Protein AF-A0A9D3Z264-F1 (afdb_monomer)

So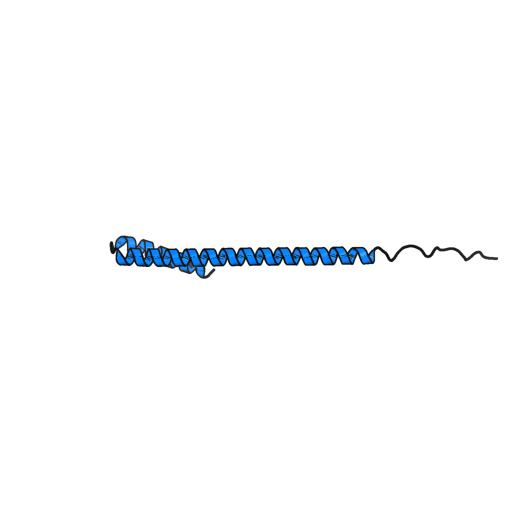lvent-accessible surface area (backbone atoms only — not comparable to full-atom values): 5306 Å² total; per-residue (Å²): 111,76,63,63,55,53,50,54,52,54,52,52,51,45,66,60,48,70,77,67,75,50,68,67,63,51,51,54,48,52,52,52,49,55,51,51,52,52,53,51,50,52,52,50,53,50,52,52,50,52,50,52,53,50,53,53,51,50,50,53,52,50,56,51,52,59,57,54,57,65,68,65,77,74,76,87,78,84,84,77,92,81,87,85,80,87,130

Sequence (87 aa):
MIISRQVEEVTRRYYGVDRTGDTISRYNIRLRLSILDGVRNMYYEFAAKKAAEIVELQQRVLDVISHSDVLLDGSDSQMSADDISVT

Mean predicted aligned error: 15.62 Å

Radius of gyration: 32.47 Å; Cα contacts (8 Å, |Δi|>4): 13; chains: 1; bounding box: 72×21×91 Å

pLDDT: mean 75.08, std 15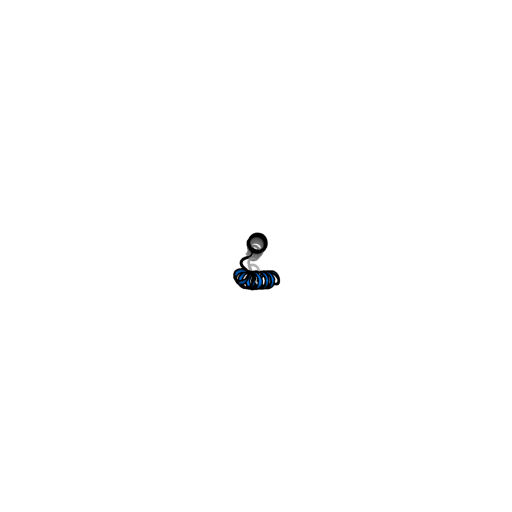.21, range [46.91, 95.44]

Nearest PDB structures (foldseek):
  3syv-assembly4_H  TM=5.808E-01  e=4.527E+00  Mus musculus

Secondary structure (DSSP, 8-state):
-HHHHHHHHHHHHHHHHTTS--HHHHHHHHHHHHHHHHHHHHHHHHHHHHHHHHHHHHHHHHHHHHHHHTTTTTS------------

Organism: Dreissena polymorpha (NCBI:txid45954)

Foldseek 3Di:
DVLVVVLVVLVVVQVVCVVVPDPVSNVVSVVVNVVSVVVVVVVVVVVVVVVVVVVVVVVVVVVVVVVVVVVVVPPDDDDDDDDDDDD

Structure (mmCIF, N/CA/C/O backbone):
data_AF-A0A9D3Z264-F1
#
_entry.id   AF-A0A9D3Z264-F1
#
loop_
_atom_site.group_PDB
_atom_site.id
_atom_site.type_symbol
_atom_site.label_atom_id
_atom_site.label_alt_id
_atom_site.label_comp_id
_atom_site.label_asym_id
_atom_site.label_entity_id
_atom_site.label_seq_id
_atom_site.pdbx_PDB_ins_code
_atom_site.Cartn_x
_atom_site.Cartn_y
_atom_site.Cartn_z
_atom_site.occupancy
_atom_site.B_iso_or_equiv
_atom_site.auth_seq_id
_atom_site.auth_comp_id
_atom_site.auth_asym_id
_atom_site.auth_atom_id
_atom_site.pdbx_PDB_model_num
ATOM 1 N N . MET A 1 1 ? 0.736 -12.762 3.428 1.00 55.41 1 MET A N 1
ATOM 2 C CA . MET A 1 1 ? 1.131 -11.405 3.874 1.00 55.41 1 MET A CA 1
ATOM 3 C C . MET A 1 1 ? 0.727 -11.208 5.330 1.00 55.41 1 MET A C 1
ATOM 5 O O . MET A 1 1 ? -0.415 -11.490 5.669 1.00 55.41 1 MET A O 1
ATOM 9 N N . ILE A 1 2 ? 1.641 -10.740 6.187 1.00 71.38 2 ILE A N 1
ATOM 10 C CA . ILE A 1 2 ? 1.398 -10.516 7.630 1.00 71.38 2 ILE A CA 1
ATOM 11 C C . ILE A 1 2 ? 0.245 -9.525 7.879 1.00 71.38 2 ILE A C 1
ATOM 13 O O . ILE A 1 2 ? -0.541 -9.715 8.802 1.00 71.38 2 ILE A O 1
ATOM 17 N N . ILE A 1 3 ? 0.085 -8.529 7.005 1.00 67.81 3 ILE A N 1
ATOM 18 C CA . ILE A 1 3 ? -0.945 -7.485 7.116 1.00 67.81 3 ILE A CA 1
ATOM 19 C C . ILE A 1 3 ? -2.348 -8.054 6.924 1.00 67.81 3 ILE 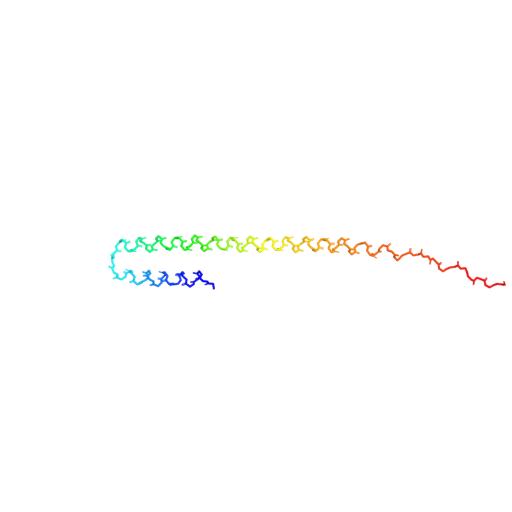A C 1
ATOM 21 O O . ILE A 1 3 ? -3.233 -7.763 7.718 1.00 67.81 3 ILE A O 1
ATOM 25 N N . SER A 1 4 ? -2.554 -8.916 5.926 1.00 68.88 4 SER A N 1
ATOM 26 C CA . SER A 1 4 ? -3.859 -9.548 5.685 1.00 68.88 4 SER A CA 1
ATOM 27 C C . SER A 1 4 ? -4.337 -10.334 6.909 1.00 68.88 4 SER A C 1
ATOM 29 O O . SER A 1 4 ? -5.505 -10.266 7.276 1.00 68.88 4 SER A O 1
ATOM 31 N N . ARG A 1 5 ? -3.409 -11.006 7.600 1.00 72.69 5 ARG A N 1
ATOM 32 C CA . ARG A 1 5 ? -3.696 -11.736 8.839 1.00 72.69 5 ARG A CA 1
ATOM 33 C C . ARG A 1 5 ? -4.054 -10.797 9.997 1.00 72.69 5 ARG A C 1
ATOM 35 O O . ARG A 1 5 ? -4.964 -11.101 10.760 1.00 72.69 5 ARG A O 1
ATOM 42 N N . GLN A 1 6 ? -3.370 -9.658 10.118 1.00 71.00 6 GLN A N 1
ATOM 43 C CA . GLN A 1 6 ? -3.685 -8.649 11.137 1.00 71.00 6 GLN A CA 1
ATOM 44 C C . GLN A 1 6 ? -5.028 -7.958 10.878 1.00 71.00 6 GLN A C 1
ATOM 46 O O . GLN A 1 6 ? -5.778 -7.708 11.820 1.00 71.00 6 GLN A O 1
ATOM 51 N N . VAL A 1 7 ? -5.366 -7.710 9.610 1.00 70.25 7 VAL A N 1
ATOM 52 C CA . VAL A 1 7 ? -6.687 -7.215 9.206 1.00 70.25 7 VAL A CA 1
ATOM 53 C C . VAL A 1 7 ? -7.769 -8.200 9.643 1.00 70.25 7 VAL A C 1
ATOM 55 O O . VAL A 1 7 ? -8.671 -7.808 10.375 1.00 70.25 7 VAL A O 1
ATOM 58 N N . GLU A 1 8 ? -7.652 -9.483 9.287 1.00 77.81 8 GLU A N 1
ATOM 59 C CA . GLU A 1 8 ? -8.629 -10.508 9.687 1.00 77.81 8 GLU A CA 1
ATOM 60 C C . GLU A 1 8 ? -8.794 -10.631 11.204 1.00 77.81 8 GLU A C 1
ATOM 62 O O . GLU A 1 8 ? -9.895 -10.875 11.701 1.00 77.81 8 GLU A O 1
ATOM 67 N N . GLU A 1 9 ? -7.703 -10.494 11.954 1.00 77.62 9 GLU A N 1
ATOM 68 C CA . GLU A 1 9 ? -7.727 -10.565 13.409 1.00 77.62 9 GLU A CA 1
ATOM 69 C C . GLU A 1 9 ? -8.468 -9.372 14.028 1.00 77.62 9 GLU A C 1
ATOM 71 O O . GLU A 1 9 ? -9.299 -9.556 14.924 1.00 77.62 9 GLU A O 1
ATOM 76 N N . VAL A 1 10 ? -8.226 -8.157 13.530 1.00 69.31 10 VAL A N 1
ATOM 77 C CA . VAL A 1 10 ? -8.929 -6.950 13.988 1.00 69.31 10 VAL A CA 1
ATOM 78 C C . VAL A 1 10 ? -10.398 -6.980 13.576 1.00 69.31 10 VAL A C 1
ATOM 80 O O . VAL A 1 10 ? -11.257 -6.647 14.392 1.00 69.31 10 VAL A O 1
ATOM 83 N N . THR A 1 11 ? -10.716 -7.467 12.376 1.00 72.06 11 THR A N 1
ATOM 84 C CA . THR A 1 11 ? -12.097 -7.656 11.918 1.00 72.06 11 THR A CA 1
ATOM 85 C C . THR A 1 11 ? -12.844 -8.684 12.775 1.00 72.06 11 THR A C 1
ATOM 87 O O . THR A 1 11 ? -13.979 -8.436 13.175 1.00 72.06 11 THR A O 1
ATOM 90 N N . ARG A 1 12 ? -12.207 -9.802 13.155 1.00 75.38 12 ARG A N 1
ATOM 91 C CA . ARG A 1 12 ? -12.805 -10.781 14.084 1.00 75.38 12 ARG A CA 1
ATOM 92 C C . ARG A 1 12 ? -13.116 -10.176 15.449 1.00 75.38 12 ARG A C 1
ATOM 94 O O . ARG A 1 12 ? -14.191 -10.413 15.993 1.00 75.38 12 ARG A O 1
ATOM 101 N N . ARG A 1 13 ? -12.192 -9.384 15.999 1.00 69.19 13 ARG A N 1
ATOM 102 C CA . ARG A 1 13 ? -12.407 -8.691 17.278 1.00 69.19 13 ARG A CA 1
ATOM 103 C C . ARG A 1 13 ? -13.489 -7.614 17.164 1.00 69.19 13 ARG A C 1
ATOM 105 O O . ARG A 1 13 ? -14.256 -7.454 18.104 1.00 69.19 13 ARG A O 1
ATOM 112 N N . TYR A 1 14 ? -13.594 -6.934 16.022 1.00 63.78 14 TYR A N 1
ATOM 113 C CA . TYR A 1 14 ? -14.671 -5.979 15.746 1.00 63.78 14 TYR A CA 1
ATOM 114 C C . TYR A 1 14 ? -16.053 -6.630 15.813 1.00 63.78 14 TYR A C 1
ATOM 116 O O . TYR A 1 14 ? -16.888 -6.193 16.602 1.00 63.78 14 TYR A O 1
ATOM 124 N N . TYR A 1 15 ? -16.260 -7.729 15.080 1.00 65.69 15 TYR A N 1
ATOM 125 C CA . TYR A 1 15 ? -17.521 -8.480 15.118 1.00 65.69 15 TYR A CA 1
ATOM 126 C C . TYR A 1 15 ? -17.819 -9.083 16.500 1.00 65.69 15 TYR A C 1
ATOM 128 O O . TYR A 1 15 ? -18.979 -9.235 16.873 1.00 65.69 15 TYR A O 1
ATOM 136 N N . GLY A 1 16 ? -16.786 -9.407 17.284 1.00 61.72 16 GLY A N 1
ATOM 137 C CA . GLY A 1 16 ? -16.947 -9.871 18.664 1.00 61.72 16 GLY A CA 1
ATOM 138 C C . GLY A 1 16 ? -17.434 -8.785 19.632 1.00 61.72 16 GLY A C 1
ATOM 139 O O . GLY A 1 16 ? -18.202 -9.089 20.541 1.00 61.72 16 GLY A O 1
ATOM 140 N N . VAL A 1 17 ? -17.019 -7.530 19.431 1.00 55.09 17 VAL A N 1
ATOM 141 C CA . VAL A 1 17 ? -17.342 -6.391 20.315 1.00 55.09 17 VAL A CA 1
ATOM 142 C C . VAL A 1 17 ? -18.697 -5.753 20.000 1.00 55.09 17 VAL A C 1
ATOM 144 O O . VAL A 1 17 ? -19.300 -5.134 20.874 1.00 55.09 17 VAL A O 1
ATOM 147 N N . ASP A 1 18 ? -19.237 -5.964 18.801 1.00 56.34 18 ASP A N 1
ATOM 148 C CA . ASP A 1 18 ? -20.583 -5.494 18.444 1.00 56.34 18 ASP A CA 1
ATOM 149 C C . ASP A 1 18 ? -21.685 -6.119 19.332 1.00 56.34 18 ASP A C 1
ATOM 151 O O . ASP A 1 18 ? -22.760 -5.554 19.514 1.00 56.34 18 ASP A O 1
ATOM 155 N N . ARG A 1 19 ? -21.384 -7.249 19.993 1.00 60.03 19 ARG A N 1
ATOM 156 C CA . ARG A 1 19 ? -22.261 -7.903 20.979 1.00 60.03 19 ARG A CA 1
ATOM 157 C C . ARG A 1 19 ? -22.253 -7.258 22.370 1.00 60.03 19 ARG A C 1
ATOM 159 O O . ARG A 1 19 ? -23.153 -7.539 23.155 1.00 60.03 19 ARG A O 1
ATOM 166 N N . THR A 1 20 ? -21.263 -6.424 22.693 1.00 62.81 20 THR A N 1
ATOM 167 C CA . THR A 1 20 ? -21.034 -5.905 24.056 1.00 62.81 20 THR A CA 1
ATOM 168 C C . THR A 1 20 ? -21.568 -4.486 24.279 1.00 62.81 20 THR A C 1
ATOM 170 O O . THR A 1 20 ? -21.537 -4.003 25.406 1.00 62.81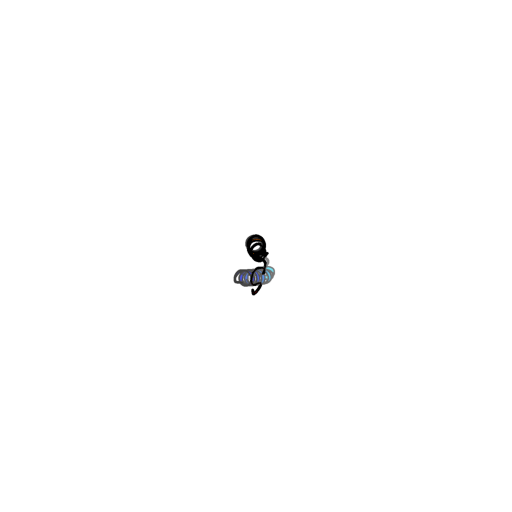 20 THR A O 1
ATOM 173 N N . GLY A 1 21 ? -22.072 -3.807 23.239 1.00 60.38 21 GLY A N 1
ATOM 174 C CA . GLY A 1 21 ? -22.814 -2.537 23.351 1.00 60.38 21 GLY A CA 1
ATOM 175 C C . GLY A 1 21 ? -22.009 -1.302 23.786 1.00 60.38 21 GLY A C 1
ATOM 176 O O . GLY A 1 21 ? -22.559 -0.202 23.827 1.00 60.38 21 GLY A O 1
ATOM 177 N N . ASP A 1 22 ? -20.714 -1.440 24.068 1.00 71.44 22 ASP A N 1
ATOM 178 C CA . ASP A 1 22 ? -19.898 -0.366 24.629 1.00 71.44 22 ASP A CA 1
ATOM 179 C C . ASP A 1 22 ? -19.343 0.588 23.550 1.00 71.44 22 ASP A C 1
ATOM 181 O O . ASP A 1 22 ? -18.650 0.208 22.599 1.00 71.44 22 ASP A O 1
ATOM 185 N N . THR A 1 23 ? -19.682 1.869 23.674 1.00 74.50 23 THR A N 1
ATOM 186 C CA . THR A 1 23 ? -19.425 2.910 22.665 1.00 74.50 23 THR A CA 1
ATOM 187 C C . THR A 1 23 ? -17.942 3.278 22.565 1.00 74.50 23 THR A C 1
ATOM 189 O O . THR A 1 23 ? -17.455 3.555 21.467 1.00 74.50 23 THR A O 1
ATOM 192 N N . ILE A 1 24 ? -17.197 3.202 23.673 1.00 78.38 24 ILE A N 1
ATOM 193 C CA . ILE A 1 24 ? -15.748 3.465 23.706 1.00 78.38 24 ILE A CA 1
ATOM 194 C C . ILE A 1 24 ? -15.000 2.366 22.946 1.00 78.38 24 ILE A C 1
ATOM 196 O O . ILE A 1 24 ? -14.160 2.644 22.084 1.00 78.38 24 ILE A O 1
ATOM 200 N N . SER A 1 25 ? -15.360 1.111 23.213 1.00 71.88 25 SER A N 1
ATOM 201 C CA . SER A 1 25 ? -14.786 -0.057 22.548 1.00 71.88 25 SER A CA 1
ATOM 202 C C . SER A 1 25 ? -15.032 -0.036 21.031 1.00 71.88 25 SER A C 1
ATOM 204 O O . SER A 1 25 ? -14.111 -0.290 20.252 1.00 71.88 25 SER A O 1
ATOM 206 N N . ARG A 1 26 ? -16.229 0.375 20.581 1.00 77.38 26 ARG A N 1
ATOM 207 C CA . ARG A 1 26 ? -16.534 0.565 19.148 1.00 77.38 26 ARG A CA 1
ATOM 208 C C . ARG A 1 26 ? -15.650 1.623 18.490 1.00 77.38 26 ARG A C 1
ATOM 210 O O . ARG A 1 26 ? -15.128 1.390 17.398 1.00 77.38 26 ARG A O 1
ATOM 217 N N . TYR A 1 27 ? -15.451 2.762 19.151 1.00 85.38 27 TYR A N 1
ATOM 218 C CA . TYR A 1 27 ? -14.614 3.838 18.618 1.00 85.38 27 TYR A CA 1
ATOM 219 C C . TYR A 1 27 ? -13.143 3.418 18.519 1.00 85.38 27 TYR A C 1
ATOM 221 O O . TYR A 1 27 ? -12.485 3.683 17.513 1.00 85.38 27 TYR A O 1
ATOM 229 N N . ASN A 1 28 ? -12.642 2.684 19.519 1.00 84.12 28 ASN A N 1
ATOM 230 C CA . ASN A 1 28 ? -11.279 2.156 19.507 1.00 84.12 28 ASN A CA 1
ATOM 231 C C . ASN A 1 28 ? -11.040 1.221 18.315 1.00 84.12 28 ASN A C 1
ATOM 233 O O . ASN A 1 28 ? -10.026 1.333 17.627 1.00 84.12 28 ASN A O 1
ATOM 237 N N . ILE A 1 29 ? -11.989 0.328 18.031 1.00 81.38 29 ILE A N 1
ATOM 238 C CA . ILE A 1 29 ? -11.837 -0.608 16.916 1.00 81.38 29 ILE A CA 1
ATOM 239 C C . ILE A 1 29 ? -11.988 0.100 15.572 1.00 81.38 29 ILE A C 1
ATOM 241 O O . ILE A 1 29 ? -11.224 -0.195 14.656 1.00 81.38 29 ILE A O 1
ATOM 245 N N . ARG A 1 30 ? -12.894 1.078 15.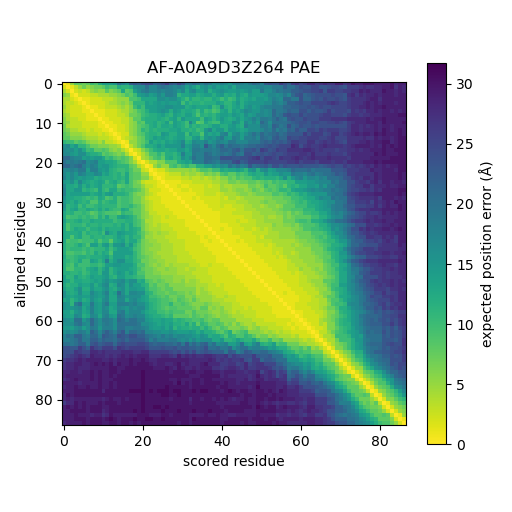457 1.00 85.69 30 ARG A N 1
ATOM 246 C CA . ARG A 1 30 ? -13.007 1.903 14.248 1.00 85.69 30 ARG A CA 1
ATOM 247 C C . ARG A 1 30 ? -11.697 2.633 13.949 1.00 85.69 30 ARG A C 1
ATOM 249 O O . ARG A 1 30 ? -11.243 2.608 12.811 1.00 85.69 30 ARG A O 1
ATOM 256 N N . LEU A 1 31 ? -11.057 3.204 14.971 1.00 88.38 31 LEU A N 1
ATOM 257 C CA . LEU A 1 31 ? -9.755 3.855 14.824 1.00 88.38 31 LEU A CA 1
ATOM 258 C C . LEU A 1 31 ? -8.674 2.862 14.368 1.00 88.38 31 LEU A C 1
ATOM 260 O O . LEU A 1 31 ? -7.924 3.150 13.439 1.00 88.38 31 LEU A O 1
ATOM 264 N N . ARG A 1 32 ? -8.624 1.665 14.970 1.00 86.62 32 ARG A N 1
ATOM 265 C CA . ARG A 1 32 ? -7.687 0.602 14.560 1.00 86.62 32 ARG A CA 1
ATOM 266 C C . ARG A 1 32 ? -7.913 0.147 13.119 1.00 86.62 32 ARG A C 1
ATOM 268 O O . ARG A 1 32 ? -6.941 -0.100 12.412 1.00 86.62 32 ARG A O 1
ATOM 275 N N . LEU A 1 33 ? -9.169 0.059 12.685 1.00 85.19 33 LEU A N 1
ATOM 276 C CA . LEU A 1 33 ? -9.522 -0.305 11.317 1.00 85.19 33 LEU A CA 1
ATOM 277 C C . LEU A 1 33 ? -9.052 0.764 10.321 1.00 85.19 33 LEU A C 1
ATOM 279 O O . LEU A 1 33 ? -8.393 0.423 9.346 1.00 85.19 33 LEU A O 1
ATOM 283 N N . SER A 1 34 ? -9.286 2.049 10.610 1.00 89.69 34 SER A N 1
ATOM 284 C CA . SER A 1 34 ? -8.803 3.150 9.764 1.00 89.69 34 SER A CA 1
ATOM 285 C C . SER A 1 34 ? -7.277 3.180 9.643 1.00 89.69 34 SER A C 1
ATOM 287 O O . SER A 1 34 ? -6.756 3.413 8.556 1.00 89.69 34 SER A O 1
ATOM 289 N N . ILE A 1 35 ? -6.551 2.899 10.731 1.00 89.31 35 ILE A N 1
ATOM 290 C CA . ILE A 1 35 ? -5.084 2.792 10.697 1.00 89.31 35 ILE A CA 1
ATOM 291 C C . ILE A 1 35 ? -4.651 1.621 9.807 1.00 89.31 35 ILE A C 1
ATOM 293 O O . ILE A 1 35 ? -3.776 1.786 8.960 1.00 89.31 35 ILE A O 1
ATOM 297 N N . LEU A 1 36 ? -5.263 0.445 9.973 1.00 86.81 36 LEU A N 1
ATOM 298 C CA . LEU A 1 36 ? -4.947 -0.738 9.168 1.00 86.81 36 LEU A CA 1
ATOM 299 C C . LEU A 1 36 ? -5.212 -0.523 7.679 1.00 86.81 36 LEU A C 1
ATOM 301 O O . LEU A 1 36 ? -4.404 -0.950 6.855 1.00 86.81 36 LEU A O 1
ATOM 305 N N . ASP A 1 37 ? -6.308 0.145 7.329 1.00 86.25 37 ASP A N 1
ATOM 306 C CA . ASP A 1 37 ? -6.618 0.465 5.937 1.00 86.25 37 ASP A CA 1
ATOM 307 C C . ASP A 1 37 ? -5.632 1.482 5.351 1.00 86.25 37 ASP A C 1
ATOM 309 O O . ASP A 1 37 ? -5.173 1.294 4.225 1.00 86.25 37 ASP A O 1
ATOM 313 N N . GLY A 1 38 ? -5.207 2.484 6.129 1.00 91.12 38 GLY A N 1
ATOM 314 C CA . GLY A 1 38 ? -4.154 3.417 5.717 1.00 91.12 38 GLY A CA 1
ATOM 315 C C . GLY A 1 38 ? -2.811 2.722 5.473 1.00 91.12 38 GLY A C 1
ATOM 316 O O . GLY A 1 38 ? -2.191 2.909 4.425 1.00 91.12 38 GLY A O 1
ATOM 317 N N . VAL A 1 39 ? -2.389 1.853 6.397 1.00 89.44 39 VAL A N 1
ATOM 318 C CA . VAL A 1 39 ? -1.163 1.052 6.244 1.00 89.44 39 VAL A CA 1
ATOM 319 C C . VAL A 1 39 ? -1.266 0.154 5.013 1.00 89.44 39 VAL A C 1
ATOM 321 O O . VAL A 1 39 ? -0.338 0.102 4.210 1.00 89.44 39 VAL A O 1
ATOM 324 N N . ARG A 1 40 ? -2.402 -0.523 4.818 1.00 87.25 40 ARG A N 1
ATOM 325 C CA . ARG A 1 40 ? -2.622 -1.381 3.649 1.00 87.25 40 ARG A CA 1
ATOM 326 C C . ARG A 1 40 ? -2.505 -0.595 2.345 1.00 87.25 40 ARG A C 1
ATOM 328 O O . ARG A 1 40 ? -1.828 -1.063 1.433 1.00 87.25 40 ARG A O 1
ATOM 335 N N . ASN A 1 41 ? -3.118 0.585 2.269 1.00 90.62 41 ASN A N 1
ATOM 336 C CA . ASN A 1 41 ? -3.052 1.422 1.076 1.00 90.62 41 ASN A CA 1
ATOM 337 C C . ASN A 1 41 ? -1.612 1.857 0.769 1.00 90.62 41 ASN A C 1
ATOM 339 O O . ASN A 1 41 ? -1.161 1.729 -0.365 1.00 90.62 41 ASN A O 1
ATOM 343 N N . MET A 1 42 ? -0.852 2.249 1.795 1.00 91.31 42 MET A N 1
ATOM 344 C CA . MET A 1 42 ? 0.563 2.600 1.652 1.00 91.31 42 MET A CA 1
ATOM 345 C C . MET A 1 42 ? 1.400 1.433 1.103 1.00 91.31 42 MET A C 1
ATOM 347 O O . MET A 1 42 ? 2.252 1.630 0.238 1.00 91.31 42 MET A O 1
ATOM 351 N N . TYR A 1 43 ? 1.154 0.203 1.567 1.00 90.94 43 TYR A N 1
ATOM 352 C CA . TYR A 1 43 ? 1.843 -0.976 1.034 1.00 90.94 43 TYR A CA 1
ATOM 353 C C . TYR A 1 43 ? 1.471 -1.270 -0.421 1.00 90.94 43 TYR A C 1
ATOM 355 O O . TYR A 1 43 ? 2.345 -1.675 -1.191 1.00 90.94 43 TYR A O 1
ATOM 363 N N . TYR A 1 44 ? 0.211 -1.063 -0.812 1.00 92.56 44 TYR A N 1
ATOM 364 C CA . TYR A 1 44 ? -0.198 -1.210 -2.208 1.00 92.56 44 TYR A CA 1
ATOM 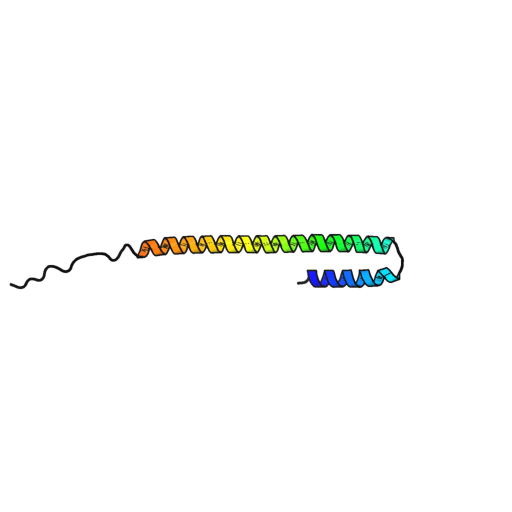365 C C . TYR A 1 44 ? 0.454 -0.163 -3.108 1.00 92.56 44 TYR A C 1
ATOM 367 O O . TYR A 1 44 ? 1.000 -0.529 -4.147 1.00 92.56 44 TYR A O 1
ATOM 375 N N . GLU A 1 45 ? 0.479 1.103 -2.694 1.00 94.00 45 GLU A N 1
ATOM 376 C CA . GLU A 1 45 ? 1.177 2.162 -3.429 1.00 94.00 45 GLU A CA 1
ATOM 377 C C . GLU A 1 45 ? 2.678 1.882 -3.540 1.00 94.00 45 GLU A C 1
ATOM 379 O O . GLU A 1 45 ? 3.259 2.027 -4.615 1.00 94.00 45 GLU A O 1
ATOM 384 N N . PHE A 1 46 ? 3.310 1.413 -2.462 1.00 93.25 46 PHE A N 1
ATOM 385 C CA . PHE A 1 46 ? 4.721 1.034 -2.483 1.00 93.25 46 P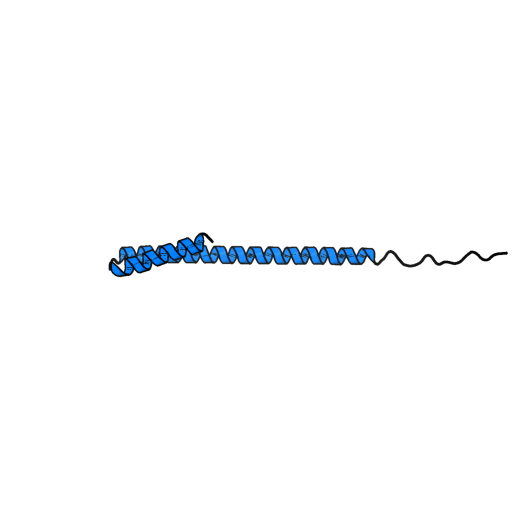HE A CA 1
ATOM 386 C C . PHE A 1 46 ? 4.995 -0.108 -3.469 1.00 93.25 46 PHE A C 1
ATOM 388 O O . PHE A 1 46 ? 5.931 -0.024 -4.265 1.00 93.25 46 PHE A O 1
ATOM 395 N N . ALA A 1 47 ? 4.178 -1.164 -3.446 1.00 91.88 47 ALA A N 1
ATOM 396 C CA . ALA A 1 47 ? 4.310 -2.285 -4.371 1.00 91.88 47 ALA A CA 1
ATOM 397 C C . ALA A 1 47 ? 4.089 -1.849 -5.828 1.00 91.88 47 ALA A C 1
ATOM 399 O O . ALA A 1 47 ? 4.865 -2.232 -6.703 1.00 91.88 47 ALA A O 1
ATOM 400 N N . ALA A 1 48 ? 3.085 -1.004 -6.080 1.00 93.94 48 ALA A N 1
ATOM 401 C CA . ALA A 1 48 ? 2.807 -0.452 -7.402 1.00 93.94 48 ALA A CA 1
ATOM 402 C C . ALA A 1 48 ? 3.974 0.404 -7.916 1.00 93.94 48 ALA A C 1
ATOM 404 O O . ALA A 1 48 ? 4.421 0.225 -9.048 1.00 93.94 48 ALA A O 1
ATOM 405 N N . LYS A 1 49 ? 4.532 1.274 -7.065 1.00 95.44 49 LYS A N 1
ATOM 406 C CA . LYS A 1 49 ? 5.701 2.090 -7.405 1.00 95.44 49 LYS A CA 1
ATOM 407 C C . LYS A 1 49 ? 6.918 1.226 -7.732 1.00 95.44 49 LYS A C 1
ATOM 409 O O . LYS A 1 49 ? 7.592 1.471 -8.725 1.00 95.44 49 LYS A O 1
ATOM 414 N N . LYS A 1 50 ? 7.177 0.184 -6.938 1.00 94.00 50 LYS A N 1
ATOM 415 C CA . LYS A 1 50 ? 8.286 -0.747 -7.190 1.00 94.00 50 LYS A CA 1
ATOM 416 C C . LYS A 1 50 ? 8.110 -1.527 -8.490 1.00 94.00 50 LYS A C 1
ATOM 418 O O . LYS A 1 50 ? 9.082 -1.706 -9.213 1.00 94.00 50 LYS A O 1
ATOM 423 N N . ALA A 1 51 ? 6.891 -1.953 -8.811 1.00 93.38 51 ALA A N 1
ATOM 424 C CA . ALA A 1 51 ? 6.605 -2.594 -10.090 1.00 93.38 51 ALA A CA 1
ATOM 425 C C . ALA A 1 51 ? 6.859 -1.639 -11.268 1.00 93.38 51 ALA A C 1
ATOM 427 O O . ALA A 1 51 ? 7.498 -2.036 -12.238 1.00 93.38 51 ALA A O 1
ATOM 428 N N . ALA A 1 52 ? 6.434 -0.376 -11.157 1.00 94.50 52 ALA A N 1
ATOM 429 C CA . ALA A 1 52 ? 6.700 0.639 -12.175 1.00 94.50 52 ALA A CA 1
ATOM 430 C C . ALA A 1 52 ? 8.208 0.891 -12.367 1.00 94.50 52 ALA A C 1
ATOM 432 O O . ALA A 1 52 ? 8.678 0.908 -13.500 1.00 94.50 52 ALA A O 1
ATOM 433 N N . GLU A 1 53 ? 8.979 0.998 -11.277 1.00 95.38 53 GLU A N 1
ATOM 434 C CA . GLU A 1 53 ? 10.446 1.131 -11.329 1.00 95.38 53 GLU A CA 1
ATOM 435 C C . GLU A 1 53 ? 11.107 -0.065 -12.042 1.00 95.38 53 GLU A C 1
ATOM 437 O O . GLU A 1 53 ? 12.028 0.116 -12.839 1.00 95.38 53 GLU A O 1
ATOM 442 N N . ILE A 1 54 ? 10.634 -1.292 -11.789 1.00 94.00 54 ILE A N 1
ATOM 443 C CA . ILE A 1 54 ? 11.141 -2.500 -12.458 1.00 94.00 54 ILE A CA 1
ATOM 444 C C . ILE A 1 54 ? 10.845 -2.457 -13.958 1.00 94.00 54 ILE A C 1
ATOM 446 O O . ILE A 1 54 ? 11.739 -2.735 -14.752 1.00 94.00 54 ILE A O 1
ATOM 450 N N . VAL A 1 55 ? 9.623 -2.090 -14.350 1.00 94.00 55 VAL A N 1
ATOM 451 C CA . VAL A 1 55 ? 9.238 -1.975 -15.765 1.00 94.00 55 VAL A CA 1
ATOM 452 C C . VAL A 1 55 ? 10.080 -0.913 -16.476 1.00 94.00 55 VAL A C 1
ATOM 454 O O . VAL A 1 55 ? 10.580 -1.152 -17.572 1.00 94.00 55 VAL A O 1
ATOM 457 N N . GLU A 1 56 ? 10.318 0.233 -15.838 1.00 94.50 56 GLU A N 1
ATOM 458 C CA . GLU A 1 56 ? 11.180 1.288 -16.381 1.00 94.50 56 GLU A CA 1
ATOM 459 C C . GLU A 1 56 ? 12.631 0.810 -16.566 1.00 94.50 56 GLU A C 1
ATOM 461 O O . GLU A 1 56 ? 13.288 1.122 -17.560 1.00 94.50 56 GLU A O 1
ATOM 466 N N . LEU A 1 57 ? 13.160 0.041 -15.611 1.00 92.75 57 LEU A N 1
ATOM 467 C CA . LEU A 1 57 ? 14.491 -0.558 -15.728 1.00 92.75 57 LEU A CA 1
ATOM 468 C C . LEU A 1 57 ? 14.551 -1.601 -16.848 1.00 92.75 57 LEU A C 1
ATOM 470 O O . LEU A 1 57 ? 15.516 -1.605 -17.607 1.00 92.75 57 LEU A O 1
ATOM 474 N N . GLN A 1 58 ? 13.527 -2.445 -16.984 1.00 91.88 58 GLN A N 1
ATOM 475 C CA . GLN A 1 58 ? 13.433 -3.422 -18.070 1.00 91.88 58 GLN A CA 1
ATOM 476 C C . GLN A 1 58 ? 13.425 -2.741 -19.439 1.00 91.88 58 GLN A C 1
ATOM 478 O O . GLN A 1 58 ? 14.154 -3.178 -20.327 1.00 91.88 58 GLN A O 1
ATOM 483 N N . GLN A 1 59 ? 12.675 -1.645 -19.589 1.00 90.94 59 GLN A N 1
ATOM 484 C CA . GLN A 1 59 ? 12.656 -0.878 -20.831 1.00 90.94 59 GLN A CA 1
ATOM 485 C C . GLN A 1 59 ? 14.035 -0.296 -21.151 1.00 90.94 59 GLN A C 1
ATOM 487 O O . GLN A 1 59 ? 14.527 -0.467 -22.259 1.00 90.94 59 GLN A O 1
ATOM 492 N N . ARG A 1 60 ? 14.714 0.307 -20.167 1.00 90.12 60 ARG A N 1
ATOM 493 C CA . ARG A 1 60 ? 16.074 0.833 -20.366 1.00 90.12 60 ARG A CA 1
ATOM 494 C C . ARG A 1 60 ? 17.073 -0.246 -20.771 1.00 90.12 60 ARG A C 1
ATOM 496 O O . ARG A 1 60 ? 17.920 -0.000 -21.622 1.00 90.12 60 ARG A O 1
ATOM 503 N N . VAL A 1 61 ? 16.992 -1.430 -20.165 1.00 89.19 61 VAL A N 1
ATOM 504 C CA . VAL A 1 61 ? 17.854 -2.562 -20.535 1.00 89.19 61 VAL A CA 1
ATOM 505 C C . VAL A 1 61 ? 17.571 -3.002 -21.971 1.00 89.19 61 VAL A C 1
ATOM 507 O O . VAL A 1 61 ? 18.515 -3.212 -22.728 1.00 89.19 61 VAL A O 1
ATOM 510 N N . LEU A 1 62 ? 16.297 -3.093 -22.363 1.00 89.19 62 LEU A N 1
ATOM 511 C CA . LEU A 1 62 ? 15.908 -3.429 -23.732 1.00 89.19 62 LEU A CA 1
ATOM 512 C C . LEU A 1 62 ? 16.425 -2.396 -24.743 1.00 89.19 62 LEU A C 1
ATOM 514 O O . LEU A 1 62 ? 16.984 -2.781 -25.767 1.00 89.19 62 LEU A O 1
ATOM 518 N N . ASP A 1 63 ? 16.297 -1.105 -24.439 1.00 87.44 63 ASP A N 1
ATOM 519 C CA . ASP A 1 63 ? 16.767 -0.024 -25.310 1.00 87.44 63 ASP A CA 1
ATOM 520 C C . ASP A 1 63 ? 18.291 -0.083 -25.513 1.00 87.44 63 ASP A C 1
ATOM 522 O O . ASP A 1 63 ? 18.776 0.125 -26.627 1.00 87.44 63 ASP A O 1
ATOM 526 N N . VAL A 1 64 ? 19.049 -0.408 -24.456 1.00 85.12 64 VAL A N 1
ATOM 527 C CA . VAL A 1 64 ? 20.510 -0.590 -24.524 1.00 85.12 64 VAL A CA 1
ATOM 528 C C . VAL A 1 64 ? 20.879 -1.808 -25.369 1.00 85.12 64 VAL A C 1
ATOM 530 O O . VAL A 1 64 ? 21.759 -1.695 -26.219 1.00 85.12 64 VAL A O 1
ATOM 533 N N . ILE A 1 65 ? 20.196 -2.943 -25.182 1.00 82.94 65 ILE A N 1
ATOM 534 C CA . ILE A 1 65 ? 20.431 -4.161 -25.977 1.00 82.94 65 ILE A CA 1
ATOM 535 C C . ILE A 1 65 ? 20.135 -3.896 -27.458 1.00 82.94 65 ILE A C 1
ATOM 537 O O . ILE A 1 65 ? 20.957 -4.206 -28.321 1.00 82.94 65 ILE A O 1
ATOM 541 N N . SER A 1 66 ? 19.009 -3.241 -27.752 1.00 77.50 66 SER A N 1
ATOM 542 C CA . SER A 1 66 ? 18.652 -2.853 -29.117 1.00 77.50 66 SER A CA 1
ATOM 543 C C . SER A 1 66 ? 19.679 -1.904 -29.738 1.00 77.50 66 SER A C 1
ATOM 545 O O . SER A 1 66 ? 19.924 -2.003 -30.933 1.00 77.50 66 SER A O 1
ATOM 547 N N . HIS A 1 67 ? 20.286 -0.994 -28.968 1.00 70.12 67 HIS A N 1
ATOM 548 C CA . HIS A 1 67 ? 21.354 -0.125 -29.476 1.00 70.12 67 HIS A CA 1
ATOM 549 C C . HIS A 1 67 ? 22.673 -0.874 -29.706 1.00 70.12 67 HIS A C 1
ATOM 551 O O . HIS A 1 67 ? 23.425 -0.499 -30.604 1.00 70.12 67 HIS A O 1
ATOM 557 N N . SER A 1 68 ? 22.970 -1.918 -28.925 1.00 62.56 68 SER A N 1
ATOM 558 C CA . SER A 1 68 ? 24.180 -2.725 -29.123 1.00 62.56 68 SER A CA 1
ATOM 559 C C . SER A 1 68 ? 24.097 -3.671 -30.324 1.00 62.56 68 SER A C 1
ATOM 561 O O . SER A 1 68 ? 25.104 -3.833 -31.008 1.00 62.56 68 SER A O 1
ATOM 563 N N . ASP A 1 69 ? 22.923 -4.230 -30.640 1.00 58.50 69 ASP A N 1
ATOM 564 C CA . ASP A 1 69 ? 22.757 -5.108 -31.813 1.00 58.50 69 ASP A CA 1
ATOM 565 C C . ASP A 1 69 ? 22.939 -4.350 -33.141 1.00 58.50 69 ASP A C 1
ATOM 567 O O . ASP A 1 69 ? 23.469 -4.898 -34.106 1.00 58.50 69 ASP A O 1
ATOM 571 N N . VAL A 1 70 ? 22.611 -3.053 -33.182 1.00 58.16 70 VAL A N 1
ATOM 572 C CA . VAL A 1 70 ? 22.804 -2.203 -34.376 1.00 58.16 70 VAL A CA 1
ATOM 573 C C . VAL A 1 70 ? 24.292 -1.941 -34.675 1.00 58.16 70 VAL A C 1
ATOM 575 O O . VAL A 1 70 ? 24.641 -1.589 -35.799 1.00 58.16 70 VAL A O 1
ATOM 578 N N . LEU A 1 71 ? 25.200 -2.148 -33.713 1.00 56.50 71 LEU A N 1
ATOM 579 C CA . LEU A 1 71 ? 26.645 -1.966 -33.917 1.00 56.50 71 LEU A CA 1
ATOM 580 C C . LEU A 1 71 ? 27.363 -3.224 -34.440 1.00 56.50 71 LEU A C 1
ATOM 582 O O . LEU A 1 71 ? 28.525 -3.123 -34.833 1.00 56.50 71 LEU A O 1
ATOM 586 N N . LEU A 1 72 ? 26.700 -4.387 -34.475 1.00 55.88 72 LEU A N 1
ATOM 587 C CA . LEU A 1 72 ? 27.287 -5.644 -34.966 1.00 55.88 72 LEU A CA 1
ATOM 588 C C . LEU A 1 72 ? 26.928 -5.964 -36.429 1.00 55.88 72 LEU A C 1
ATOM 590 O O . LEU A 1 72 ? 27.666 -6.705 -37.069 1.00 55.88 72 LEU A O 1
ATOM 594 N N . ASP A 1 73 ? 25.883 -5.353 -36.995 1.00 51.12 73 ASP A N 1
ATOM 595 C CA . ASP A 1 73 ? 25.465 -5.552 -38.401 1.00 51.12 73 ASP A CA 1
ATOM 596 C C . ASP A 1 73 ? 26.241 -4.668 -39.411 1.00 51.12 73 ASP A C 1
ATOM 598 O O . ASP A 1 73 ? 25.996 -4.679 -40.613 1.00 51.12 73 ASP A O 1
ATOM 602 N N . GLY A 1 74 ? 27.204 -3.869 -38.932 1.00 50.84 74 GLY A N 1
ATOM 603 C CA . GLY A 1 74 ? 27.985 -2.938 -39.759 1.00 50.84 74 GLY A CA 1
ATOM 604 C C . GLY A 1 74 ? 29.366 -3.429 -40.214 1.00 50.84 74 GLY A C 1
ATOM 605 O O . GLY A 1 74 ? 30.066 -2.664 -40.873 1.00 50.84 74 GLY A O 1
ATOM 606 N N . SER A 1 75 ? 29.799 -4.643 -39.842 1.00 53.00 75 SER A N 1
ATOM 607 C CA . SER A 1 75 ? 31.189 -5.097 -40.074 1.00 53.00 75 SER A CA 1
ATOM 608 C C . SER A 1 75 ? 31.379 -6.164 -41.158 1.00 53.00 75 SER A C 1
ATOM 610 O O . SER A 1 75 ? 32.523 -6.423 -41.521 1.00 53.00 75 SER A O 1
ATOM 612 N N . ASP A 1 76 ? 30.313 -6.708 -41.750 1.00 56.59 76 ASP A N 1
ATOM 613 C CA . ASP A 1 76 ? 30.427 -7.713 -42.817 1.00 56.59 76 ASP A CA 1
ATOM 614 C C . ASP A 1 76 ? 29.930 -7.156 -44.157 1.00 56.59 76 ASP A C 1
ATOM 616 O O . ASP A 1 76 ? 28.864 -7.497 -44.666 1.00 56.59 76 ASP A O 1
ATOM 620 N N . SER A 1 77 ? 30.706 -6.256 -44.763 1.00 54.97 77 SER A N 1
ATOM 621 C CA . SER A 1 77 ? 30.519 -5.891 -46.170 1.00 54.97 77 SER A CA 1
ATOM 622 C C . SER A 1 77 ? 31.835 -5.506 -46.846 1.00 54.97 77 SER A C 1
ATOM 624 O O . SER A 1 77 ? 32.328 -4.394 -46.705 1.00 54.97 77 SER A O 1
ATOM 626 N N . GLN A 1 78 ? 32.303 -6.452 -47.670 1.00 53.50 78 GLN A N 1
ATOM 627 C CA . GLN A 1 78 ? 33.174 -6.303 -48.845 1.00 53.50 78 GLN A CA 1
ATOM 628 C C . GLN A 1 78 ? 34.681 -6.065 -48.616 1.00 53.50 78 GLN A C 1
ATOM 630 O O . GLN A 1 78 ? 35.165 -4.939 -48.590 1.00 53.50 78 GLN A O 1
ATOM 635 N N . MET A 1 79 ? 35.460 -7.152 -48.683 1.00 52.84 79 MET A N 1
ATOM 636 C CA . MET A 1 79 ? 36.640 -7.171 -49.558 1.00 52.84 79 MET A CA 1
ATOM 637 C C . MET A 1 79 ? 36.423 -8.254 -50.618 1.00 52.84 79 MET A C 1
ATOM 639 O O . MET A 1 79 ? 36.396 -9.444 -50.308 1.00 52.84 79 MET A O 1
ATOM 643 N N . SER A 1 80 ? 36.173 -7.801 -51.850 1.00 50.28 80 SER A N 1
ATOM 644 C CA . SER A 1 80 ? 35.981 -8.620 -53.046 1.00 50.28 80 SER A CA 1
ATOM 645 C C . SER A 1 80 ? 37.086 -9.652 -53.226 1.00 50.28 80 SER A C 1
ATOM 647 O O . SER A 1 80 ? 38.272 -9.340 -53.130 1.00 50.28 80 SER A O 1
ATOM 649 N N . ALA A 1 81 ? 36.666 -10.859 -53.595 1.00 56.44 81 ALA A N 1
ATOM 650 C CA . ALA A 1 81 ? 37.473 -11.752 -54.400 1.00 56.44 81 ALA A CA 1
ATOM 651 C C . ALA A 1 81 ? 37.676 -11.103 -55.776 1.00 56.44 81 ALA A C 1
ATOM 653 O O . ALA A 1 81 ? 36.697 -10.891 -56.479 1.00 56.44 81 ALA A O 1
ATOM 654 N N . ASP A 1 82 ? 38.915 -10.745 -56.100 1.00 56.09 82 ASP A N 1
ATOM 655 C CA . ASP A 1 82 ? 39.453 -10.651 -57.461 1.00 56.09 82 ASP A CA 1
ATOM 656 C C . ASP A 1 82 ? 40.948 -10.334 -57.340 1.00 56.09 82 ASP A C 1
ATOM 658 O O . ASP A 1 82 ? 41.313 -9.191 -57.087 1.00 56.09 82 ASP A O 1
ATOM 662 N N . ASP A 1 83 ? 41.796 -11.366 -57.407 1.00 57.94 83 ASP A N 1
ATOM 663 C CA . ASP A 1 83 ? 42.963 -11.409 -58.307 1.00 57.94 83 ASP A CA 1
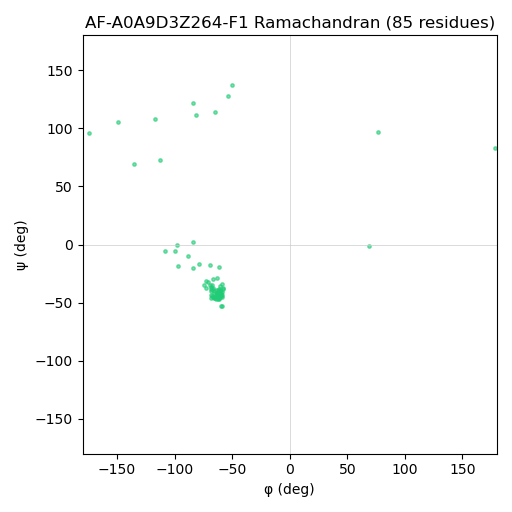ATOM 664 C C . ASP A 1 83 ? 43.750 -12.718 -58.093 1.00 57.94 83 ASP A C 1
ATOM 666 O O . ASP A 1 83 ? 44.717 -12.791 -57.336 1.00 57.94 83 ASP A O 1
ATOM 670 N N . ILE A 1 84 ? 43.304 -13.798 -58.741 1.00 58.94 84 ILE A N 1
ATOM 671 C CA . ILE A 1 84 ? 44.202 -14.896 -59.119 1.00 58.94 84 ILE A CA 1
ATOM 672 C C . ILE A 1 84 ? 43.865 -15.267 -60.565 1.00 58.94 84 ILE A C 1
ATOM 674 O O . ILE A 1 84 ? 43.286 -16.320 -60.840 1.00 58.94 84 ILE A O 1
ATOM 678 N N . SER A 1 85 ? 44.194 -14.378 -61.506 1.00 46.91 85 SER A N 1
ATOM 679 C CA . SER A 1 85 ? 44.335 -14.790 -62.901 1.00 46.91 85 SER A CA 1
ATOM 680 C C . SER A 1 85 ? 45.713 -15.409 -63.095 1.00 46.91 85 SER A C 1
ATOM 682 O O . SER A 1 85 ? 46.742 -14.742 -63.041 1.00 46.91 85 SER A O 1
ATOM 684 N N . VAL A 1 86 ? 45.696 -16.714 -63.339 1.00 53.91 86 VAL A N 1
ATOM 685 C CA . VAL A 1 86 ? 46.793 -17.496 -63.904 1.00 53.91 8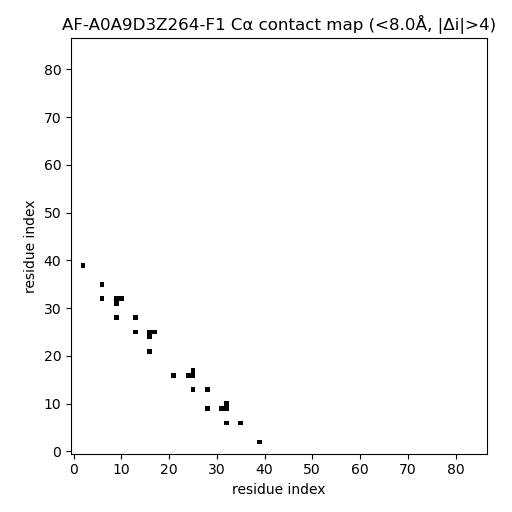6 VAL A CA 1
ATOM 686 C C . VAL A 1 86 ? 47.261 -16.872 -65.222 1.00 53.91 86 VAL A C 1
ATOM 688 O O . VAL A 1 86 ? 46.444 -16.712 -66.126 1.00 53.91 86 VAL A O 1
ATOM 691 N N . THR A 1 87 ? 48.566 -16.624 -65.343 1.00 51.12 87 THR A N 1
ATOM 692 C CA . THR A 1 87 ? 49.385 -16.886 -66.545 1.00 51.12 87 THR A CA 1
ATOM 693 C C . THR A 1 87 ? 50.837 -17.058 -66.137 1.00 51.12 87 THR A C 1
ATOM 695 O O . THR A 1 87 ? 51.330 -16.173 -65.404 1.00 51.12 87 THR A O 1
#